Protein AF-A0ABD5DV96-F1 (afdb_monomer_lite)

Structure (mmCIF, N/CA/C/O backbone):
data_AF-A0ABD5DV96-F1
#
_entry.id   AF-A0ABD5DV96-F1
#
loop_
_atom_site.group_PDB
_atom_site.id
_atom_site.type_symbol
_atom_site.label_atom_id
_atom_site.label_alt_id
_atom_site.label_comp_id
_atom_site.label_asym_id
_atom_site.label_entity_id
_atom_site.label_seq_id
_atom_site.pdbx_PDB_ins_code
_atom_site.Cartn_x
_atom_site.Cartn_y
_atom_site.Cartn_z
_atom_site.occupancy
_atom_site.B_iso_or_equiv
_atom_site.auth_seq_id
_atom_site.auth_comp_id
_atom_site.auth_asym_id
_atom_site.auth_atom_id
_atom_site.pdbx_PDB_model_num
ATOM 1 N N . ILE A 1 1 ? 16.580 -9.103 -21.636 1.00 36.59 1 ILE A N 1
ATOM 2 C CA . ILE A 1 1 ? 15.247 -9.494 -21.116 1.00 36.59 1 ILE A CA 1
ATOM 3 C C . ILE A 1 1 ? 15.417 -10.479 -19.962 1.00 36.59 1 ILE A C 1
ATOM 5 O O . ILE A 1 1 ? 15.539 -11.672 -20.193 1.00 36.59 1 ILE A O 1
ATOM 9 N N . HIS A 1 2 ? 15.525 -9.985 -18.726 1.00 29.89 2 HIS A N 1
ATOM 10 C CA . HIS A 1 2 ? 15.611 -10.849 -17.544 1.00 29.89 2 HIS A CA 1
ATOM 11 C C . HIS A 1 2 ? 14.223 -10.979 -16.920 1.00 29.89 2 HIS A C 1
ATOM 13 O O . HIS A 1 2 ? 13.743 -10.063 -16.258 1.00 29.89 2 HIS A O 1
ATOM 19 N N . SER A 1 3 ? 13.577 -12.118 -17.173 1.00 36.69 3 SER A N 1
ATOM 20 C CA . SER A 1 3 ? 12.412 -12.566 -16.417 1.00 36.69 3 SER A CA 1
ATOM 21 C C . SER A 1 3 ? 12.916 -13.079 -15.070 1.00 36.69 3 SER A C 1
ATOM 23 O O . SER A 1 3 ? 13.402 -14.204 -14.962 1.00 36.69 3 SER A O 1
ATOM 25 N N . LEU A 1 4 ? 12.890 -12.221 -14.051 1.00 43.03 4 LEU A N 1
ATOM 26 C CA . LEU A 1 4 ? 13.030 -12.661 -12.668 1.00 43.03 4 LEU A CA 1
ATOM 27 C C . LEU A 1 4 ? 11.720 -13.354 -12.300 1.00 43.03 4 LEU A C 1
ATOM 29 O O . LEU A 1 4 ? 10.767 -12.719 -11.855 1.00 43.03 4 LEU A O 1
ATOM 33 N N . SER A 1 5 ? 11.679 -14.667 -12.536 1.00 37.22 5 SER A N 1
ATOM 34 C CA . SER A 1 5 ? 10.727 -15.545 -11.868 1.00 37.22 5 SER A CA 1
ATOM 35 C C . SER A 1 5 ? 10.943 -15.376 -10.370 1.00 37.22 5 SER A C 1
ATOM 37 O O . SER A 1 5 ? 11.914 -15.901 -9.822 1.00 37.22 5 SER A O 1
ATOM 39 N N . LYS A 1 6 ? 10.057 -14.631 -9.703 1.00 49.97 6 LYS A N 1
ATOM 40 C CA . LYS A 1 6 ? 9.908 -14.749 -8.256 1.00 49.97 6 LYS A CA 1
ATOM 41 C C . LYS A 1 6 ? 9.287 -16.122 -8.009 1.00 49.97 6 LYS A C 1
ATOM 43 O O . LYS A 1 6 ? 8.074 -16.297 -8.001 1.00 49.97 6 LYS A O 1
ATOM 48 N N . GLY A 1 7 ? 10.158 -17.126 -7.916 1.00 42.53 7 GLY A N 1
ATOM 49 C CA . GLY A 1 7 ? 9.818 -18.413 -7.338 1.00 42.53 7 GLY A CA 1
ATOM 50 C C . GLY A 1 7 ? 9.248 -18.165 -5.948 1.00 42.53 7 GLY A C 1
ATOM 51 O O . GLY A 1 7 ? 9.771 -17.336 -5.205 1.00 42.53 7 GLY A O 1
ATOM 52 N N . VAL A 1 8 ? 8.147 -18.854 -5.666 1.00 47.75 8 VAL A N 1
ATOM 53 C CA . VAL A 1 8 ? 7.313 -18.810 -4.464 1.00 47.75 8 VAL A CA 1
ATOM 54 C C . VAL A 1 8 ? 8.167 -18.811 -3.190 1.00 47.75 8 VAL A C 1
ATOM 56 O O . VAL A 1 8 ? 8.410 -19.846 -2.578 1.00 47.75 8 VAL A O 1
ATOM 59 N N . THR A 1 9 ? 8.644 -17.640 -2.786 1.00 44.12 9 THR A N 1
ATOM 60 C CA . THR A 1 9 ? 9.281 -17.429 -1.494 1.00 44.12 9 THR A CA 1
ATOM 61 C C . THR A 1 9 ? 8.223 -16.726 -0.670 1.00 44.12 9 THR A C 1
ATOM 63 O O . THR A 1 9 ? 8.154 -15.501 -0.668 1.00 44.12 9 THR A O 1
ATOM 66 N N . HIS A 1 10 ? 7.348 -17.512 -0.032 1.00 45.53 10 HIS A N 1
ATOM 67 C CA . HIS A 1 10 ? 6.460 -17.028 1.028 1.00 45.53 10 HIS A CA 1
ATOM 68 C C . HIS A 1 10 ? 7.340 -16.607 2.209 1.00 45.53 10 HIS A C 1
ATOM 70 O O . HIS A 1 10 ? 7.481 -17.315 3.204 1.00 45.53 10 HIS A O 1
ATOM 76 N N . ALA A 1 11 ? 8.024 -15.479 2.068 1.00 47.25 11 ALA A N 1
ATOM 77 C CA . ALA A 1 11 ? 8.605 -14.792 3.192 1.00 47.25 11 ALA A CA 1
ATOM 78 C C . ALA A 1 11 ? 7.427 -14.130 3.894 1.00 47.25 11 ALA A C 1
ATOM 80 O O . ALA A 1 11 ? 6.923 -13.109 3.441 1.00 47.25 11 ALA A O 1
ATOM 81 N N . THR A 1 12 ? 6.958 -14.756 4.971 1.00 46.69 12 THR A N 1
ATOM 82 C CA . THR A 1 12 ? 6.013 -14.133 5.892 1.00 46.69 12 THR A CA 1
ATOM 83 C C . THR A 1 12 ? 6.619 -12.811 6.325 1.00 46.69 12 THR A C 1
ATOM 85 O O . THR A 1 12 ? 7.608 -12.777 7.061 1.00 46.69 12 THR A O 1
ATOM 88 N N . ILE A 1 13 ? 6.076 -11.718 5.805 1.00 49.59 13 ILE A N 1
ATOM 89 C CA . ILE A 1 13 ? 6.528 -10.389 6.167 1.00 49.59 13 ILE A CA 1
ATOM 90 C C . ILE A 1 13 ? 6.092 -10.207 7.609 1.00 49.59 13 ILE A C 1
ATOM 92 O O . ILE A 1 13 ? 4.910 -10.077 7.894 1.00 49.59 13 ILE A O 1
ATOM 96 N N . ALA A 1 14 ? 7.043 -10.252 8.527 1.00 53.66 14 ALA A N 1
ATOM 97 C CA . ALA A 1 14 ? 6.863 -9.813 9.893 1.00 53.66 14 ALA A CA 1
ATOM 98 C C . ALA A 1 14 ? 7.768 -8.595 10.053 1.00 53.66 14 ALA A C 1
ATOM 100 O O . ALA A 1 14 ? 8.984 -8.723 10.043 1.00 53.66 14 ALA A O 1
ATOM 101 N N . GLY A 1 15 ? 7.134 -7.425 10.117 1.00 54.50 15 GLY A N 1
ATOM 102 C CA . GLY A 1 15 ? 7.667 -6.152 10.596 1.00 54.50 15 GLY A CA 1
ATOM 103 C C . GLY A 1 15 ? 9.000 -5.651 10.051 1.00 54.50 15 GLY A C 1
ATOM 104 O O . GLY A 1 15 ? 10.071 -6.138 10.392 1.00 54.50 15 GLY A O 1
ATOM 105 N N . ILE A 1 16 ? 8.940 -4.552 9.306 1.00 47.66 16 ILE A N 1
ATOM 106 C CA . ILE A 1 16 ? 10.128 -3.785 8.933 1.00 47.66 16 ILE A CA 1
ATOM 107 C C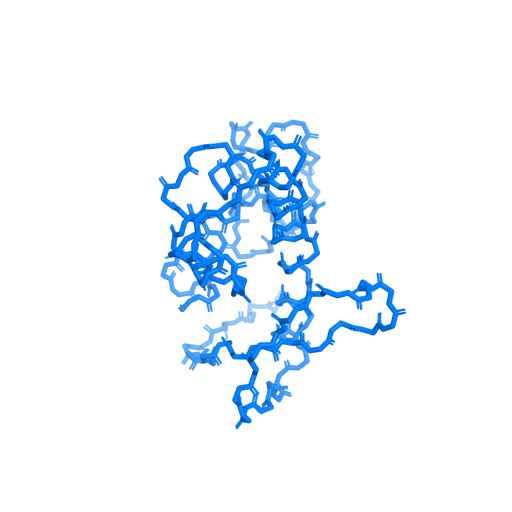 . ILE A 1 16 ? 10.276 -2.583 9.868 1.00 47.66 16 ILE A C 1
ATOM 109 O O . ILE A 1 16 ? 9.326 -1.808 9.992 1.00 47.66 16 ILE A O 1
ATOM 113 N N . PRO A 1 17 ? 11.450 -2.365 10.486 1.00 40.56 17 PRO A N 1
ATOM 114 C CA . PRO A 1 17 ? 11.722 -1.122 11.189 1.00 40.56 17 PRO A CA 1
ATOM 115 C C . PRO A 1 17 ? 11.919 0.013 10.174 1.00 40.56 17 PRO A C 1
ATOM 117 O O . PRO A 1 17 ? 12.821 -0.028 9.336 1.00 40.56 17 PRO A O 1
ATOM 120 N N . CYS A 1 18 ? 11.074 1.041 10.246 1.00 47.69 18 CYS A N 1
ATOM 121 C CA . CYS A 1 18 ? 11.287 2.295 9.527 1.00 47.69 18 CYS A CA 1
ATOM 122 C C . CYS A 1 18 ? 12.256 3.178 10.324 1.00 47.69 18 CYS A C 1
ATOM 124 O O . CYS A 1 18 ? 12.031 3.428 11.508 1.00 47.69 18 CYS A O 1
ATOM 126 N N . GLY A 1 19 ? 13.312 3.668 9.671 1.00 45.19 19 GLY A N 1
ATOM 127 C CA . GLY A 1 19 ? 14.266 4.607 10.258 1.00 45.19 19 GLY A CA 1
ATOM 128 C C . GLY A 1 19 ? 13.601 5.904 10.740 1.00 45.19 19 GLY A C 1
ATOM 129 O O . GLY A 1 19 ? 12.900 6.574 9.986 1.00 45.19 19 GLY A O 1
ATOM 130 N N . ASP A 1 20 ? 13.819 6.198 12.020 1.00 46.03 20 ASP A N 1
ATOM 131 C CA . ASP A 1 20 ? 13.842 7.460 12.778 1.00 46.03 20 ASP A CA 1
ATOM 132 C C . ASP A 1 20 ? 12.906 8.649 12.483 1.00 46.03 20 ASP A C 1
ATOM 134 O O . ASP A 1 20 ? 13.056 9.687 13.127 1.00 46.03 20 ASP A O 1
ATOM 138 N N . ASN A 1 21 ? 11.866 8.539 11.652 1.00 45.09 21 ASN A N 1
ATOM 139 C CA . ASN A 1 21 ? 10.893 9.634 11.500 1.00 45.09 21 ASN A CA 1
ATOM 140 C C . ASN A 1 21 ? 9.413 9.208 11.442 1.00 45.09 21 ASN A C 1
ATOM 142 O O . ASN A 1 21 ? 8.684 9.654 10.571 1.00 45.09 21 ASN A O 1
ATOM 146 N N . LEU A 1 22 ? 8.939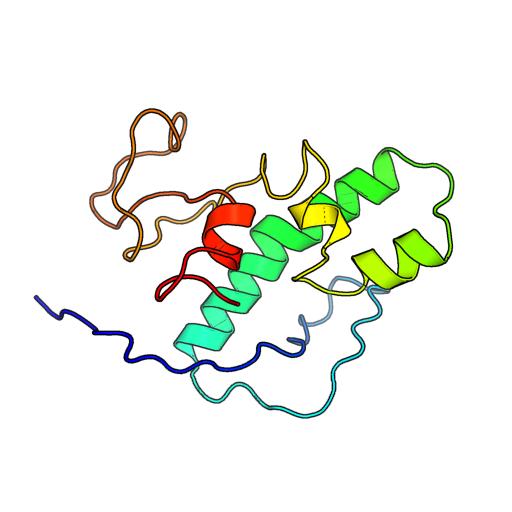 8.405 12.411 1.00 45.12 22 LEU A N 1
ATOM 147 C CA . LEU A 1 22 ? 7.507 8.131 12.696 1.00 45.12 22 LEU A CA 1
ATOM 148 C C . LEU A 1 22 ? 7.316 7.741 14.188 1.00 45.12 22 LEU A C 1
ATOM 150 O O . LEU A 1 22 ? 7.076 6.588 14.534 1.00 45.12 22 LEU A O 1
ATOM 154 N N . ARG A 1 23 ? 7.476 8.703 15.106 1.00 40.88 23 ARG A N 1
ATOM 155 C CA . ARG A 1 23 ? 7.862 8.471 16.519 1.00 40.88 23 ARG A CA 1
ATOM 156 C C . ARG A 1 23 ? 6.958 7.633 17.439 1.00 40.88 23 ARG A C 1
ATOM 158 O O . ARG A 1 23 ? 7.401 7.370 18.548 1.00 40.88 23 ARG A O 1
ATOM 165 N N . GLN A 1 24 ? 5.758 7.194 17.057 1.00 43.97 24 GLN A N 1
ATOM 166 C CA . GLN A 1 24 ? 4.941 6.293 17.899 1.00 43.97 24 GLN A CA 1
ATOM 167 C C . GLN A 1 24 ? 4.010 5.383 17.076 1.00 43.97 24 GLN A C 1
ATOM 169 O O . GLN A 1 24 ? 2.813 5.279 17.350 1.00 43.97 24 GLN A O 1
ATOM 174 N N . LEU A 1 25 ? 4.541 4.711 16.055 1.00 50.16 25 LEU A N 1
ATOM 175 C CA . LEU A 1 25 ? 3.900 3.506 15.523 1.00 50.16 25 LEU A CA 1
ATOM 176 C C . LEU A 1 25 ? 4.503 2.308 16.261 1.00 50.16 25 LEU A C 1
ATOM 178 O O . LEU A 1 25 ? 5.685 2.013 16.100 1.00 50.16 25 LEU A O 1
ATOM 182 N N . ARG A 1 26 ? 3.717 1.660 17.129 1.00 47.41 26 ARG A N 1
ATOM 183 C CA . ARG A 1 26 ? 4.120 0.384 17.733 1.00 47.41 26 ARG A CA 1
ATOM 184 C C . ARG A 1 26 ? 4.048 -0.678 16.644 1.00 47.41 26 ARG A C 1
ATOM 186 O O . ARG A 1 26 ? 2.959 -1.063 16.236 1.00 47.41 26 ARG A O 1
ATOM 193 N N . PHE A 1 27 ? 5.213 -1.087 16.164 1.00 54.53 27 PHE A N 1
ATOM 194 C CA . PHE A 1 27 ? 5.377 -2.273 15.340 1.00 54.53 27 PHE A CA 1
ATOM 195 C C . PHE A 1 27 ? 5.817 -3.406 16.266 1.00 54.53 27 PHE A C 1
ATOM 197 O O . PHE A 1 27 ? 6.969 -3.428 16.696 1.00 54.53 27 PHE A O 1
ATOM 204 N N . ASP A 1 28 ? 4.913 -4.330 16.586 1.00 43.06 28 ASP A N 1
ATOM 205 C CA . ASP A 1 28 ? 5.303 -5.574 17.249 1.00 43.06 28 ASP A CA 1
ATOM 206 C C . ASP A 1 28 ? 5.819 -6.535 16.175 1.00 43.06 28 ASP A C 1
ATOM 208 O O . ASP A 1 28 ? 5.072 -7.037 15.335 1.00 43.06 28 ASP A O 1
ATOM 212 N N . VAL A 1 29 ? 7.139 -6.730 16.163 1.00 51.81 29 VAL A N 1
ATOM 213 C CA . VAL A 1 29 ? 7.848 -7.525 15.158 1.00 51.81 29 VAL A CA 1
ATOM 214 C C . VAL A 1 29 ? 8.526 -8.700 15.843 1.00 51.81 29 VAL A C 1
ATOM 216 O O . VAL A 1 29 ? 9.498 -8.530 16.579 1.00 51.81 29 VAL A O 1
ATOM 219 N N . GLN A 1 30 ? 8.035 -9.912 15.591 1.00 43.78 30 GLN A N 1
ATOM 220 C CA . GLN A 1 30 ? 8.756 -11.125 15.967 1.00 43.78 30 GLN A CA 1
ATOM 221 C C . GLN A 1 30 ? 9.856 -11.438 14.937 1.00 43.78 30 GLN A C 1
ATOM 223 O O . GLN A 1 30 ? 9.680 -11.263 13.732 1.00 43.78 30 GLN A O 1
ATOM 228 N N . HIS A 1 31 ? 11.012 -11.862 15.453 1.00 40.97 31 HIS A N 1
ATOM 229 C CA . HIS A 1 31 ? 12.305 -12.033 14.782 1.00 40.97 31 HIS A CA 1
ATOM 230 C C . HIS A 1 31 ? 12.267 -12.946 13.539 1.00 40.97 31 HIS A C 1
ATOM 232 O O . HIS A 1 31 ? 12.605 -14.126 13.606 1.00 40.97 31 HIS A O 1
ATOM 238 N N . THR A 1 32 ? 11.976 -12.378 12.371 1.00 51.38 32 THR A N 1
ATOM 239 C CA . THR A 1 32 ? 12.332 -12.993 11.085 1.00 51.38 32 THR A CA 1
ATOM 240 C C . THR A 1 32 ? 12.960 -11.913 10.216 1.00 51.38 32 THR A C 1
ATOM 242 O O . THR A 1 32 ? 12.272 -11.056 9.677 1.00 51.38 32 THR A O 1
ATOM 245 N N . GLN A 1 33 ? 14.292 -11.888 10.131 1.00 62.12 33 GLN A N 1
ATOM 246 C CA . GLN A 1 33 ? 14.980 -10.923 9.272 1.00 62.12 33 GLN A CA 1
ATOM 247 C C . GLN A 1 33 ? 14.690 -11.260 7.804 1.00 62.12 33 GLN A C 1
ATOM 249 O O . GLN A 1 33 ? 15.062 -12.336 7.329 1.00 62.12 33 GLN A O 1
ATOM 254 N N . ILE A 1 34 ? 14.041 -10.343 7.083 1.00 69.19 34 ILE A N 1
ATOM 255 C CA . ILE A 1 34 ? 13.880 -10.432 5.628 1.00 69.19 34 ILE A CA 1
ATOM 256 C C . ILE A 1 34 ? 15.276 -10.314 5.003 1.00 69.19 34 ILE A C 1
ATOM 258 O O . ILE A 1 34 ? 15.897 -9.256 5.061 1.00 69.19 34 ILE A O 1
ATOM 262 N N . LYS A 1 35 ? 15.793 -11.418 4.450 1.00 75.94 35 LYS A N 1
ATOM 263 C CA . LYS A 1 35 ? 17.152 -11.484 3.877 1.00 75.94 35 LYS A CA 1
ATOM 264 C C . LYS A 1 35 ? 17.234 -10.984 2.437 1.00 75.94 35 LYS A C 1
ATOM 266 O O . LYS A 1 35 ? 18.315 -10.615 1.992 1.00 75.94 35 LYS A O 1
ATOM 271 N N . ASP A 1 36 ? 16.121 -11.017 1.711 1.00 81.69 36 ASP A N 1
ATOM 272 C CA . ASP A 1 36 ? 16.062 -10.552 0.328 1.00 81.69 36 ASP A CA 1
ATOM 273 C C . ASP A 1 36 ? 15.920 -9.017 0.310 1.00 81.69 36 ASP A C 1
ATOM 275 O O . ASP A 1 36 ? 14.883 -8.502 0.740 1.00 81.69 36 ASP A O 1
ATOM 279 N N . PRO A 1 37 ? 16.931 -8.270 -0.174 1.00 80.94 37 PRO A N 1
ATOM 280 C CA . PRO A 1 37 ? 16.883 -6.812 -0.208 1.00 80.94 37 PRO A CA 1
ATOM 281 C C . PRO A 1 37 ? 15.789 -6.271 -1.138 1.00 80.94 37 PRO A C 1
ATOM 283 O O . PRO A 1 37 ? 15.248 -5.203 -0.865 1.00 80.94 37 PRO A O 1
ATOM 286 N N . ILE A 1 38 ? 15.424 -7.002 -2.198 1.00 85.69 38 ILE A N 1
ATOM 287 C CA . ILE A 1 38 ? 14.352 -6.599 -3.121 1.00 85.69 38 ILE A CA 1
ATOM 288 C C . ILE A 1 38 ? 13.007 -6.693 -2.405 1.00 85.69 38 ILE A C 1
ATOM 290 O O . ILE A 1 38 ? 12.178 -5.791 -2.508 1.00 85.69 38 ILE A O 1
ATOM 294 N N . LEU A 1 39 ? 12.789 -7.778 -1.660 1.00 84.38 39 LEU A N 1
ATOM 295 C CA . LEU A 1 39 ? 11.577 -7.929 -0.863 1.00 84.38 39 LEU A CA 1
ATOM 296 C C . LEU A 1 39 ? 11.516 -6.890 0.260 1.00 84.38 39 LEU A C 1
ATOM 298 O O . LEU A 1 39 ? 10.460 -6.314 0.500 1.00 84.38 39 LEU A O 1
ATOM 302 N N . LEU A 1 40 ? 12.640 -6.617 0.926 1.00 84.06 40 LEU A N 1
ATOM 303 C CA . LEU A 1 40 ? 12.710 -5.589 1.962 1.00 84.06 40 LEU A CA 1
ATOM 304 C C . LEU A 1 40 ? 12.284 -4.216 1.418 1.00 84.06 40 LEU A C 1
ATOM 306 O O . LEU A 1 40 ? 11.453 -3.550 2.034 1.00 84.06 40 LEU A O 1
ATOM 310 N N . GLU A 1 41 ? 12.812 -3.816 0.258 1.00 87.38 41 GLU A N 1
ATOM 311 C CA . GLU A 1 41 ? 12.426 -2.569 -0.412 1.00 87.38 41 GLU A CA 1
ATOM 312 C C . GLU A 1 41 ? 10.932 -2.561 -0.767 1.00 87.38 41 GLU A C 1
ATOM 314 O O . GLU A 1 41 ? 10.236 -1.572 -0.531 1.00 87.38 41 GLU A O 1
ATOM 319 N N . GLU A 1 42 ? 10.413 -3.672 -1.293 1.00 90.12 42 GLU A N 1
ATOM 320 C CA . GLU A 1 42 ? 9.008 -3.784 -1.681 1.00 90.12 42 GLU A CA 1
ATOM 321 C C . GLU A 1 42 ? 8.064 -3.587 -0.487 1.00 90.12 42 GLU A C 1
ATOM 323 O O . GLU A 1 42 ? 7.085 -2.842 -0.566 1.00 90.12 42 GLU A O 1
ATOM 328 N N . VAL A 1 43 ? 8.397 -4.184 0.654 1.00 90.25 43 VAL A N 1
ATOM 329 C CA . VAL A 1 43 ? 7.620 -4.036 1.885 1.00 90.25 43 VAL A CA 1
ATOM 330 C C . VAL A 1 43 ? 7.769 -2.640 2.491 1.00 90.25 43 VAL A C 1
ATOM 332 O O . VAL A 1 43 ? 6.788 -2.096 2.997 1.00 90.25 43 VAL A O 1
ATOM 335 N N . GLN A 1 44 ? 8.953 -2.023 2.428 1.00 89.38 44 GLN A N 1
ATOM 336 C CA . GLN A 1 44 ? 9.133 -0.627 2.843 1.00 89.38 44 GLN A CA 1
ATOM 337 C C . GLN A 1 44 ? 8.271 0.314 2.006 1.00 89.38 44 GLN A C 1
ATOM 339 O O . GLN A 1 44 ? 7.589 1.191 2.541 1.00 89.38 44 GLN A O 1
ATOM 344 N N . ASP A 1 45 ? 8.263 0.120 0.689 1.00 93.38 45 ASP A N 1
ATOM 345 C CA . ASP A 1 45 ? 7.404 0.888 -0.194 1.00 93.38 45 ASP A CA 1
ATOM 346 C C . ASP A 1 45 ? 5.923 0.662 0.142 1.00 93.38 45 ASP A C 1
ATOM 348 O O . ASP A 1 45 ? 5.167 1.632 0.181 1.00 93.38 45 ASP A O 1
ATOM 352 N N . PHE A 1 46 ? 5.501 -0.573 0.427 1.00 94.62 46 PHE A N 1
ATOM 353 C CA . PHE A 1 46 ? 4.129 -0.862 0.849 1.00 94.62 46 PHE A CA 1
ATOM 354 C C . PHE A 1 46 ? 3.784 -0.154 2.167 1.00 94.62 46 PHE A C 1
ATOM 356 O O . PHE A 1 46 ? 2.755 0.517 2.272 1.00 94.62 46 PHE A O 1
ATOM 363 N N . ALA A 1 47 ? 4.664 -0.228 3.166 1.00 92.50 47 ALA A N 1
ATOM 364 C CA . ALA A 1 47 ? 4.469 0.429 4.454 1.00 92.50 47 ALA A CA 1
ATOM 365 C C . ALA A 1 47 ? 4.294 1.951 4.296 1.00 92.50 47 ALA A C 1
ATOM 367 O O . ALA A 1 47 ? 3.405 2.546 4.908 1.00 92.50 47 ALA A O 1
ATOM 368 N N . ASN A 1 48 ? 5.084 2.574 3.421 1.00 90.56 48 ASN A N 1
ATOM 369 C CA . ASN A 1 48 ? 5.039 4.015 3.174 1.00 90.56 48 ASN A CA 1
ATOM 370 C C . ASN A 1 48 ? 3.848 4.444 2.301 1.00 90.56 48 ASN A C 1
ATOM 372 O O . ASN A 1 48 ? 3.206 5.460 2.569 1.00 90.56 48 ASN A O 1
ATOM 376 N N . GLN A 1 49 ? 3.551 3.695 1.238 1.00 94.81 49 GLN A N 1
ATOM 377 C CA . GLN A 1 49 ? 2.560 4.087 0.230 1.00 94.81 49 GLN A CA 1
ATOM 378 C C . GLN A 1 49 ? 1.137 3.671 0.614 1.00 94.81 49 GLN A C 1
ATOM 380 O O . GLN A 1 49 ? 0.195 4.372 0.246 1.00 94.81 49 GLN A O 1
ATOM 385 N N . CYS A 1 50 ? 0.994 2.582 1.370 1.00 96.06 50 CYS A N 1
ATOM 386 C CA . CYS A 1 50 ? -0.286 1.991 1.743 1.00 96.06 50 CYS A CA 1
ATOM 387 C C . CYS A 1 50 ? -0.580 2.180 3.229 1.00 96.06 50 CYS A C 1
ATOM 389 O O . CYS A 1 50 ? -1.511 2.899 3.597 1.00 96.06 50 CYS A O 1
ATOM 391 N N . TYR A 1 51 ? 0.221 1.559 4.097 1.00 94.38 51 TYR A N 1
ATOM 392 C CA . TYR A 1 51 ? -0.066 1.514 5.531 1.00 94.38 51 TYR A CA 1
ATOM 393 C C . TYR A 1 51 ? -0.045 2.893 6.188 1.00 94.38 51 TYR A C 1
ATOM 395 O O . TYR A 1 51 ? -1.027 3.266 6.824 1.00 94.38 51 TYR A O 1
ATOM 403 N N . ALA A 1 52 ? 1.010 3.685 5.987 1.00 92.00 52 ALA A N 1
ATOM 404 C CA . ALA A 1 52 ? 1.122 5.006 6.602 1.00 92.00 52 ALA A CA 1
ATOM 405 C C . ALA A 1 52 ? -0.042 5.932 6.206 1.00 92.00 52 ALA A C 1
ATOM 407 O O . ALA A 1 52 ? -0.605 6.613 7.064 1.00 92.00 52 ALA A O 1
ATOM 408 N N . LYS A 1 53 ? -0.459 5.910 4.931 1.00 94.06 53 LYS A N 1
ATOM 409 C CA . LYS A 1 53 ? -1.603 6.700 4.444 1.00 94.06 53 LYS A CA 1
ATOM 410 C C . LYS A 1 53 ? -2.925 6.229 5.044 1.00 94.06 53 LYS A C 1
ATOM 412 O O . LYS A 1 53 ? -3.702 7.055 5.519 1.00 94.06 53 LYS A O 1
ATOM 417 N N . ALA A 1 54 ? -3.163 4.918 5.057 1.00 95.00 54 ALA A N 1
ATOM 418 C CA . ALA A 1 54 ? -4.366 4.333 5.642 1.00 95.00 54 ALA A CA 1
ATOM 419 C C . ALA A 1 54 ? -4.468 4.633 7.141 1.00 95.00 54 ALA A C 1
ATOM 421 O O . ALA A 1 54 ? -5.500 5.096 7.624 1.00 95.00 54 ALA A O 1
ATOM 422 N N . TYR A 1 55 ? -3.368 4.461 7.865 1.00 91.94 55 TYR A N 1
ATOM 423 C CA . TYR A 1 55 ? -3.299 4.731 9.291 1.00 91.94 55 TYR A CA 1
ATOM 424 C C . TYR A 1 55 ? -3.482 6.220 9.609 1.00 91.94 55 TYR A C 1
ATOM 426 O O . TYR A 1 55 ? -4.206 6.571 10.543 1.00 91.94 55 TYR A O 1
ATOM 434 N N . PHE A 1 56 ? -2.888 7.109 8.805 1.00 91.25 56 PHE A N 1
ATOM 435 C CA . PHE A 1 56 ? -3.117 8.547 8.918 1.00 91.25 56 PHE A CA 1
ATOM 436 C C . PHE A 1 56 ? -4.592 8.896 8.696 1.00 91.25 56 PHE A C 1
ATOM 438 O O . PHE A 1 56 ? -5.192 9.533 9.557 1.00 91.25 56 PHE A O 1
ATOM 445 N N . ARG A 1 57 ? -5.212 8.407 7.611 1.00 93.56 57 ARG A N 1
ATOM 446 C CA . ARG A 1 57 ? -6.645 8.611 7.338 1.00 93.56 57 ARG A CA 1
ATOM 447 C C . ARG A 1 57 ? -7.512 8.152 8.507 1.00 93.56 57 ARG A C 1
ATOM 449 O O . ARG A 1 57 ? -8.407 8.889 8.918 1.00 93.56 57 ARG A O 1
ATOM 456 N N . LEU A 1 58 ? -7.243 6.967 9.054 1.00 91.25 58 LEU A N 1
ATOM 457 C CA . LEU A 1 58 ? -7.986 6.426 10.190 1.00 91.25 58 LEU A CA 1
ATOM 458 C C . LEU A 1 58 ? -7.912 7.365 11.398 1.00 91.25 58 LEU A C 1
ATOM 460 O O . LEU A 1 58 ? -8.949 7.719 11.957 1.00 91.25 58 LEU A O 1
ATOM 464 N N . LYS A 1 59 ? -6.706 7.818 11.758 1.00 86.62 59 LYS A N 1
ATOM 465 C CA . LYS A 1 59 ? -6.505 8.756 12.872 1.00 86.62 59 LYS A CA 1
ATOM 466 C C . LYS A 1 59 ? -7.114 10.134 12.621 1.00 86.62 59 LYS A C 1
ATOM 468 O O . LYS A 1 59 ? -7.606 10.747 13.557 1.00 86.62 59 LYS A O 1
ATOM 473 N N . SER A 1 60 ? -7.097 10.628 11.387 1.00 87.94 60 SER A N 1
ATOM 474 C CA . SER A 1 60 ? -7.680 11.933 11.053 1.00 87.94 60 SER A CA 1
ATOM 475 C C . SER A 1 60 ? -9.209 11.924 11.028 1.00 87.94 60 SER A C 1
ATOM 477 O O . SER A 1 60 ? -9.821 12.972 11.203 1.00 87.94 60 SER A O 1
ATOM 479 N N . THR A 1 61 ? -9.831 10.767 10.790 1.00 88.50 61 THR A N 1
ATOM 480 C CA . THR A 1 61 ? -11.294 10.639 10.657 1.00 88.50 61 THR A CA 1
ATOM 481 C C . THR A 1 61 ? -11.988 10.150 11.925 1.00 88.50 61 THR A C 1
ATOM 483 O O . THR A 1 61 ? -13.210 10.232 12.009 1.00 88.50 61 THR A O 1
ATOM 486 N N . ASN A 1 62 ? -11.240 9.671 12.923 1.00 84.31 62 ASN A N 1
ATOM 487 C CA . ASN A 1 62 ? -11.795 9.110 14.153 1.00 84.31 62 ASN A CA 1
ATOM 488 C C . ASN A 1 62 ? -11.192 9.794 15.379 1.00 84.31 62 ASN A C 1
ATOM 490 O O . ASN A 1 62 ? -9.976 9.820 15.548 1.00 84.31 62 ASN A O 1
ATOM 494 N N . ALA A 1 63 ? -12.053 10.294 16.269 1.00 76.75 63 ALA A N 1
ATOM 495 C CA . ALA A 1 63 ? -11.624 10.914 17.522 1.00 76.75 63 ALA A CA 1
ATOM 496 C C . ALA A 1 63 ? -11.069 9.889 18.529 1.00 76.75 63 ALA A C 1
ATOM 498 O O . ALA A 1 63 ? -10.150 10.199 19.283 1.00 76.75 63 ALA A O 1
ATOM 499 N N . GLN A 1 64 ? -11.613 8.666 18.533 1.00 78.94 64 GLN A N 1
ATOM 500 C CA . GLN A 1 64 ? -11.140 7.530 19.328 1.00 78.94 64 GLN A CA 1
ATOM 501 C C . GLN A 1 64 ? -11.328 6.225 18.549 1.00 78.94 64 GLN A C 1
ATOM 503 O O . GLN A 1 64 ? -12.263 6.094 17.760 1.00 78.94 64 GLN A O 1
ATOM 508 N N . LEU A 1 65 ? -10.438 5.260 18.781 1.00 80.06 65 LEU A N 1
ATOM 509 C CA . LEU A 1 65 ? -10.498 3.920 18.198 1.00 80.06 65 LEU A CA 1
ATOM 510 C C . LEU A 1 65 ? -10.772 2.894 19.299 1.00 80.06 65 LEU A C 1
ATOM 512 O O . LEU A 1 65 ? -10.263 3.038 20.408 1.00 80.06 65 LEU A O 1
ATOM 516 N N . SER A 1 66 ? -11.543 1.852 18.983 1.00 81.75 66 SER A N 1
ATOM 517 C CA . SER A 1 66 ? -11.711 0.711 19.890 1.00 81.75 66 SER A CA 1
ATOM 518 C C . SER A 1 66 ? -10.410 -0.089 20.009 1.00 81.75 66 SER A C 1
ATOM 520 O O . SER A 1 66 ? -9.635 -0.139 19.051 1.00 81.75 66 SER A O 1
ATOM 522 N N . ASP A 1 67 ? -10.199 -0.783 21.130 1.00 77.56 67 ASP A N 1
ATOM 523 C CA . ASP A 1 67 ? -9.031 -1.661 21.317 1.00 77.56 67 ASP A CA 1
ATOM 524 C C . ASP A 1 67 ? -8.931 -2.729 20.219 1.00 77.56 67 ASP A C 1
ATOM 526 O O . ASP A 1 67 ? -7.845 -3.024 19.721 1.00 77.56 67 ASP A O 1
ATOM 530 N N . ALA A 1 68 ? -10.072 -3.265 19.771 1.00 75.50 68 ALA A N 1
ATOM 531 C CA . ALA A 1 68 ? -10.128 -4.215 18.663 1.00 75.50 68 ALA A CA 1
ATOM 532 C C . ALA A 1 68 ? -9.598 -3.600 17.356 1.00 75.50 68 ALA A C 1
ATOM 534 O O . ALA A 1 68 ? -8.814 -4.230 16.644 1.00 75.50 68 ALA A O 1
ATOM 535 N N . THR A 1 69 ? -9.970 -2.349 17.063 1.00 78.12 69 THR A N 1
ATOM 536 C CA . THR A 1 69 ? -9.440 -1.619 15.907 1.00 78.12 69 THR A CA 1
ATOM 537 C C . THR A 1 69 ? -7.949 -1.360 16.078 1.00 78.12 69 THR A C 1
ATOM 539 O O . THR A 1 69 ? -7.193 -1.658 15.162 1.00 78.12 69 THR A O 1
ATOM 542 N N . ILE A 1 70 ? -7.515 -0.859 17.241 1.00 78.50 70 ILE A N 1
ATOM 543 C CA . ILE A 1 70 ? -6.106 -0.551 17.539 1.00 78.50 70 ILE A CA 1
ATOM 544 C C . ILE A 1 70 ? -5.220 -1.778 17.303 1.00 78.50 70 ILE A C 1
ATOM 546 O O . ILE A 1 70 ? -4.202 -1.667 16.621 1.00 78.50 70 ILE A O 1
ATOM 550 N N . ASN A 1 71 ? -5.640 -2.944 17.797 1.00 76.81 71 ASN A N 1
ATOM 551 C CA . ASN A 1 71 ? -4.917 -4.199 17.603 1.00 76.81 71 ASN A CA 1
ATOM 552 C C . ASN A 1 71 ? -4.895 -4.624 16.128 1.00 76.81 71 ASN A C 1
ATOM 554 O O . ASN A 1 71 ? -3.852 -5.023 15.618 1.00 76.81 71 ASN A O 1
ATOM 558 N N . SER A 1 72 ? -6.019 -4.494 15.415 1.00 78.75 72 SER A N 1
ATOM 559 C CA . SER A 1 72 ? -6.088 -4.845 13.992 1.00 78.75 72 SER A CA 1
ATOM 560 C C . SER A 1 72 ? -5.216 -3.941 13.116 1.00 78.75 72 SER A C 1
ATOM 562 O O . SER A 1 72 ? -4.653 -4.404 12.123 1.00 78.75 72 SER A O 1
ATOM 564 N N . VAL A 1 73 ? -5.087 -2.656 13.456 1.00 85.88 73 VAL A N 1
ATOM 565 C CA . VAL A 1 73 ? -4.373 -1.664 12.635 1.00 85.88 73 VAL A CA 1
ATOM 566 C C . VAL A 1 73 ? -2.906 -1.490 13.008 1.00 85.88 73 VAL A C 1
ATOM 568 O O . VAL A 1 73 ? -2.240 -0.664 12.399 1.00 85.88 73 VAL A O 1
ATOM 571 N N . GLY A 1 74 ? -2.387 -2.241 13.984 1.00 82.44 74 GLY A N 1
ATOM 572 C CA . GLY A 1 74 ? -0.967 -2.213 14.363 1.00 82.44 74 GLY A CA 1
ATOM 573 C C . GLY A 1 74 ? -0.032 -2.905 13.362 1.00 82.44 74 GLY A C 1
ATOM 574 O O . GLY A 1 74 ? 1.187 -2.856 13.515 1.00 82.44 74 GLY A O 1
ATOM 575 N N . TRP A 1 75 ? -0.588 -3.552 12.335 1.00 83.50 75 TRP A N 1
ATOM 576 C CA . TRP A 1 75 ? 0.138 -4.354 11.357 1.00 83.50 75 TRP A CA 1
ATOM 577 C C . TRP A 1 75 ? -0.073 -3.846 9.924 1.00 83.50 75 TRP A C 1
ATOM 579 O O . TRP A 1 75 ? -1.182 -3.461 9.558 1.00 83.50 75 TRP A O 1
ATOM 589 N N . ILE A 1 76 ? 0.967 -3.891 9.076 1.00 87.06 76 ILE A N 1
ATOM 590 C CA . ILE A 1 76 ? 0.860 -3.454 7.669 1.00 87.06 76 ILE A CA 1
ATOM 591 C C . ILE A 1 76 ? -0.110 -4.322 6.86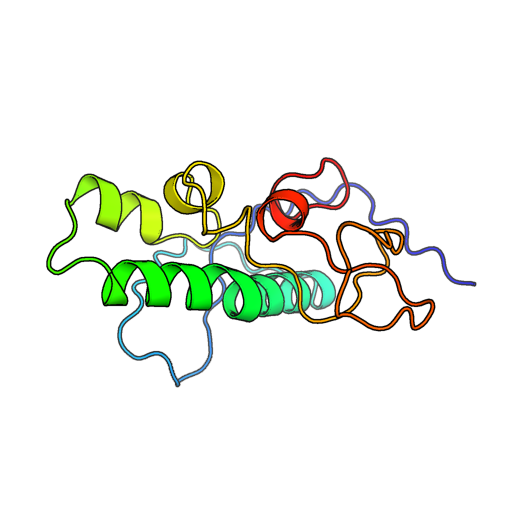0 1.00 87.06 76 ILE A C 1
ATOM 593 O O . ILE A 1 76 ? -0.723 -3.844 5.922 1.00 87.06 76 ILE A O 1
ATOM 597 N N . GLY A 1 77 ? -0.299 -5.584 7.239 1.00 88.38 77 GLY A N 1
ATOM 598 C CA . GLY A 1 77 ? -1.300 -6.471 6.647 1.00 88.38 77 GLY A CA 1
ATOM 599 C C . GLY A 1 77 ? -2.649 -6.414 7.355 1.00 88.38 77 GLY A C 1
ATOM 600 O O . GLY A 1 77 ? -3.317 -7.438 7.425 1.00 88.38 77 GLY A O 1
ATOM 601 N N . SER A 1 78 ? -3.007 -5.276 7.959 1.00 90.31 78 SER A N 1
ATOM 602 C CA . SER A 1 78 ? -4.232 -5.110 8.747 1.00 90.31 78 SER A CA 1
ATOM 603 C C . SER A 1 78 ? -5.479 -5.583 7.996 1.00 90.31 78 SER A C 1
ATOM 605 O O . SER A 1 78 ? -5.846 -5.018 6.960 1.00 90.31 78 SER A O 1
ATOM 607 N N . ASP A 1 79 ? -6.195 -6.549 8.575 1.00 90.38 79 ASP A N 1
ATOM 608 C CA . ASP A 1 79 ? -7.484 -6.997 8.043 1.00 90.38 79 ASP A CA 1
ATOM 609 C C . ASP A 1 79 ? -8.513 -5.860 8.017 1.00 90.38 79 ASP A C 1
ATOM 611 O O . ASP A 1 79 ? -9.323 -5.792 7.092 1.00 90.38 79 ASP A O 1
ATOM 615 N N . TYR A 1 80 ? -8.452 -4.914 8.963 1.00 92.00 80 TYR A N 1
ATOM 616 C CA . TYR A 1 80 ? -9.300 -3.721 8.948 1.00 92.00 80 TYR A CA 1
ATOM 617 C C . TYR A 1 80 ? -9.070 -2.889 7.678 1.00 92.00 80 TYR A C 1
ATOM 619 O O . TYR A 1 80 ? -10.034 -2.560 6.987 1.00 92.00 80 TYR A O 1
ATOM 627 N N . PHE A 1 81 ? -7.815 -2.599 7.311 1.00 95.56 81 PHE A N 1
ATOM 628 C CA . PHE A 1 81 ? -7.516 -1.837 6.089 1.00 95.56 81 PHE A CA 1
ATOM 629 C C . PHE A 1 81 ? -7.801 -2.617 4.799 1.00 95.56 81 PHE A C 1
ATOM 631 O O . PHE A 1 81 ? -8.137 -2.005 3.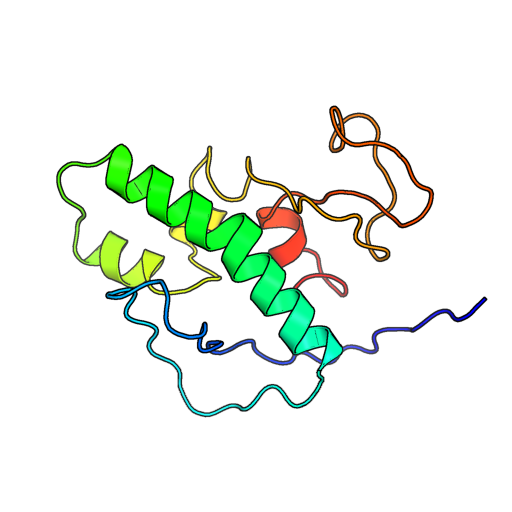786 1.00 95.56 81 PHE A O 1
ATOM 638 N N . LEU A 1 82 ? -7.703 -3.950 4.827 1.00 95.00 82 LEU A N 1
ATOM 639 C CA . LEU A 1 82 ? -8.020 -4.824 3.689 1.00 95.00 82 LEU A CA 1
ATOM 640 C C . LEU A 1 82 ? -9.530 -4.987 3.443 1.00 95.00 82 LEU A C 1
ATOM 642 O O . LEU A 1 82 ? -9.951 -5.226 2.302 1.00 95.00 82 LEU A O 1
ATOM 646 N N . SER A 1 83 ? -10.339 -4.905 4.501 1.00 95.06 83 SER A N 1
ATOM 647 C CA . SER A 1 83 ? -11.791 -5.137 4.461 1.00 95.06 83 SER A CA 1
ATOM 648 C C . SER A 1 83 ? -12.629 -3.857 4.449 1.00 95.06 83 SER A C 1
ATOM 650 O O . SER A 1 83 ? -13.749 -3.884 3.942 1.00 95.06 83 SER A O 1
ATOM 652 N N . THR A 1 84 ? -12.099 -2.738 4.946 1.00 94.69 84 THR A N 1
ATOM 653 C CA . THR A 1 84 ? -12.826 -1.464 5.025 1.00 94.69 84 THR A CA 1
ATOM 654 C C . THR A 1 84 ? -12.598 -0.626 3.775 1.00 94.69 84 THR A C 1
ATOM 656 O O . THR A 1 84 ? -11.454 -0.367 3.398 1.00 94.69 84 THR A O 1
ATOM 659 N N . SER A 1 85 ? -13.685 -0.162 3.156 1.00 95.75 85 SER A N 1
ATOM 660 C CA . SER A 1 85 ? -13.585 0.651 1.944 1.00 95.75 85 SER A CA 1
ATOM 661 C C . SER A 1 85 ? -12.993 2.039 2.202 1.00 95.75 85 SER A C 1
ATOM 663 O O . SER A 1 85 ? -13.218 2.649 3.250 1.00 95.75 85 SER A O 1
ATOM 665 N N . GLY A 1 86 ? -12.230 2.543 1.234 1.00 94.62 86 GLY A N 1
ATOM 666 C CA . GLY A 1 86 ? -11.496 3.802 1.323 1.00 94.62 86 GLY A CA 1
ATOM 667 C C . GLY A 1 86 ? -10.087 3.660 1.909 1.00 94.62 86 GLY A C 1
ATOM 668 O O . GLY A 1 86 ? -9.410 4.672 2.104 1.00 94.62 86 GLY A O 1
ATOM 669 N N . TYR A 1 87 ? -9.624 2.440 2.182 1.00 96.38 87 TYR A N 1
ATOM 670 C CA . TYR A 1 87 ? -8.272 2.177 2.670 1.00 96.38 87 TYR A CA 1
ATOM 671 C C . TYR A 1 87 ? -7.458 1.455 1.599 1.00 96.38 87 TYR A C 1
ATOM 673 O O . TYR A 1 87 ? -7.019 2.093 0.642 1.00 96.38 87 TYR A O 1
ATOM 681 N N . TYR A 1 88 ? -7.215 0.149 1.729 1.00 97.50 88 TYR A N 1
ATOM 682 C CA . TYR A 1 88 ? -6.341 -0.551 0.783 1.00 97.50 88 TYR A CA 1
ATOM 683 C C . TYR A 1 88 ? -6.989 -0.827 -0.572 1.00 97.50 88 TYR A C 1
ATOM 685 O O . TYR A 1 88 ? -6.279 -1.101 -1.535 1.00 97.50 88 TYR A O 1
ATOM 693 N N . ASP A 1 89 ? -8.310 -0.735 -0.670 1.00 96.50 89 ASP A N 1
ATOM 694 C CA . ASP A 1 89 ? -9.039 -0.733 -1.939 1.00 96.50 89 ASP A CA 1
ATOM 695 C C . ASP A 1 89 ? -8.924 0.600 -2.700 1.00 96.50 89 ASP A C 1
ATOM 697 O O . ASP A 1 89 ? -9.177 0.627 -3.898 1.00 96.50 89 ASP A O 1
ATOM 701 N N . TYR A 1 90 ? -8.534 1.684 -2.022 1.00 95.44 90 TYR A N 1
ATOM 702 C CA . TYR A 1 90 ? -8.448 3.029 -2.593 1.00 95.44 90 TYR A CA 1
ATOM 703 C C . TYR A 1 90 ? -7.011 3.464 -2.886 1.00 95.44 90 TYR A C 1
ATOM 705 O O . TYR A 1 90 ? -6.720 3.993 -3.955 1.00 95.44 90 TYR A O 1
ATOM 713 N N . TYR A 1 91 ? -6.096 3.270 -1.935 1.00 96.12 91 TYR A N 1
ATOM 714 C CA . TYR A 1 91 ? -4.697 3.616 -2.157 1.00 96.12 91 TYR A CA 1
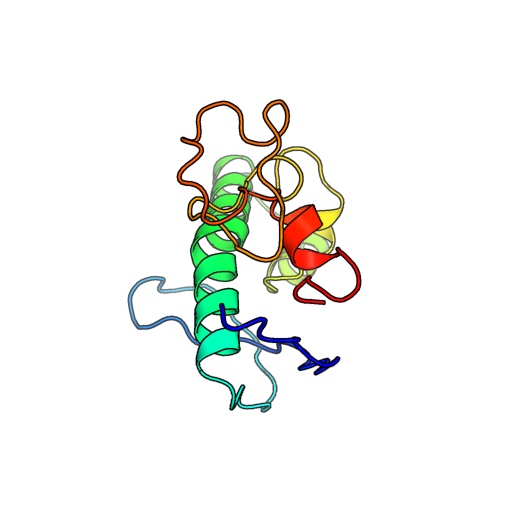ATOM 715 C C . TYR A 1 91 ? -4.048 2.628 -3.126 1.00 96.12 91 TYR A C 1
ATOM 717 O O . TYR A 1 91 ? -4.315 1.428 -3.080 1.00 96.12 91 TYR A O 1
ATOM 725 N N . THR A 1 92 ? -3.153 3.132 -3.965 1.00 97.06 92 THR A N 1
ATOM 726 C CA . THR A 1 92 ? -2.374 2.356 -4.931 1.00 97.06 92 THR A CA 1
ATOM 727 C C . THR A 1 92 ? -0.883 2.491 -4.649 1.00 97.06 92 THR A C 1
ATOM 729 O O . THR A 1 92 ? -0.436 3.411 -3.945 1.00 97.06 92 THR A O 1
ATOM 732 N N . SER A 1 93 ? -0.083 1.582 -5.212 1.00 96.62 93 SER A N 1
ATOM 733 C CA . SER A 1 93 ? 1.343 1.868 -5.344 1.00 96.62 93 SER A CA 1
ATOM 734 C C . SER A 1 93 ? 1.517 3.141 -6.173 1.00 96.62 93 SER A C 1
ATOM 736 O O . SER A 1 93 ? 0.831 3.337 -7.165 1.00 96.62 93 SER A O 1
ATOM 738 N N . THR A 1 94 ? 2.444 4.010 -5.780 1.00 95.19 94 THR A N 1
ATOM 739 C CA . THR A 1 94 ? 2.767 5.244 -6.516 1.00 95.19 94 THR A CA 1
ATOM 740 C C . THR A 1 94 ? 3.963 5.069 -7.451 1.00 95.19 94 THR A C 1
ATOM 742 O O . THR A 1 94 ? 4.395 6.024 -8.092 1.00 95.19 94 THR A O 1
ATOM 745 N N . LYS A 1 95 ? 4.542 3.866 -7.489 1.00 95.06 95 LYS A N 1
ATOM 746 C CA . LYS A 1 95 ? 5.629 3.470 -8.385 1.00 95.06 95 LYS A CA 1
ATOM 747 C C . LYS A 1 95 ? 5.135 2.299 -9.240 1.00 95.06 95 LYS A C 1
ATOM 749 O O . LYS A 1 95 ? 4.442 1.439 -8.697 1.00 95.06 95 LYS A O 1
ATOM 754 N N . PRO A 1 96 ? 5.517 2.221 -10.525 1.00 96.00 96 PRO A N 1
ATOM 755 C CA . PRO A 1 96 ? 5.129 1.098 -11.365 1.00 96.00 96 PRO A CA 1
ATOM 756 C C . PRO A 1 96 ? 5.754 -0.192 -10.826 1.00 96.00 96 PRO A C 1
ATOM 758 O O . PRO A 1 96 ? 6.953 -0.243 -10.526 1.00 96.00 96 PRO A O 1
ATOM 761 N N . ARG A 1 97 ? 4.938 -1.238 -10.704 1.00 94.69 97 ARG A N 1
ATOM 762 C CA . ARG A 1 97 ? 5.348 -2.567 -10.250 1.00 94.69 97 ARG A CA 1
ATOM 763 C C . ARG A 1 97 ? 5.326 -3.523 -11.430 1.00 94.69 97 ARG A C 1
ATOM 765 O O . ARG A 1 97 ? 4.266 -3.828 -11.961 1.00 94.69 97 ARG A O 1
ATOM 772 N N . SER A 1 98 ? 6.491 -4.046 -11.803 1.00 93.88 98 SER A N 1
ATOM 773 C CA . SER A 1 98 ? 6.661 -4.876 -13.005 1.00 93.88 98 SER A CA 1
ATOM 774 C C . SER A 1 98 ? 5.838 -6.166 -13.026 1.00 93.88 98 SER A C 1
ATOM 776 O O . SER A 1 98 ? 5.601 -6.705 -14.101 1.00 93.88 98 SER A O 1
ATOM 778 N N . GLN A 1 99 ? 5.400 -6.659 -11.863 1.00 92.88 99 GLN A N 1
ATOM 779 C CA . GLN A 1 99 ? 4.565 -7.860 -11.742 1.00 92.88 99 GLN A CA 1
ATOM 780 C C . GLN A 1 99 ? 3.088 -7.610 -12.086 1.00 92.88 99 GLN A C 1
ATOM 782 O O . GLN A 1 99 ? 2.346 -8.559 -12.326 1.00 92.88 99 GLN A O 1
ATOM 787 N N . TRP A 1 100 ? 2.656 -6.348 -12.128 1.00 95.12 100 TRP A N 1
ATOM 788 C CA . TRP A 1 100 ? 1.313 -5.971 -12.551 1.00 95.12 100 TRP A CA 1
ATOM 789 C C . TRP A 1 100 ? 1.402 -5.323 -13.930 1.00 95.12 100 TRP A C 1
ATOM 791 O O . TRP A 1 100 ? 2.152 -4.365 -14.097 1.00 95.12 100 TRP A O 1
ATOM 801 N N . PRO A 1 101 ? 0.653 -5.800 -14.933 1.00 95.75 101 PRO A N 1
ATOM 802 C CA . PRO A 1 101 ? 0.493 -5.068 -16.183 1.00 95.75 101 PRO A CA 1
ATOM 803 C C . PRO A 1 101 ? -0.166 -3.710 -15.930 1.00 95.75 101 PRO A C 1
ATOM 805 O O . PRO A 1 101 ? -1.016 -3.599 -15.038 1.00 95.75 101 PRO A O 1
ATOM 808 N N . TYR A 1 102 ? 0.202 -2.697 -16.717 1.00 96.81 102 TYR A N 1
ATOM 809 C CA . TYR A 1 102 ? -0.518 -1.426 -16.712 1.00 96.81 102 TYR A CA 1
ATOM 810 C C . TYR A 1 102 ? -1.983 -1.663 -17.101 1.00 96.81 102 TYR A C 1
ATOM 812 O O . TYR A 1 102 ? -2.270 -2.415 -18.034 1.00 96.81 102 TYR A O 1
ATOM 820 N N . ASP A 1 103 ? -2.904 -1.057 -16.362 1.00 97.06 103 ASP A N 1
ATOM 821 C CA . ASP A 1 103 ? -4.345 -1.136 -16.604 1.00 97.06 103 ASP A CA 1
ATOM 822 C C . ASP A 1 103 ? -4.904 0.282 -16.650 1.00 97.06 103 ASP A C 1
ATOM 824 O O . ASP A 1 103 ? -4.879 0.980 -15.644 1.00 97.06 103 ASP A O 1
ATOM 828 N N . ALA A 1 104 ? -5.419 0.704 -17.803 1.00 96.12 104 ALA A N 1
ATOM 829 C CA . ALA A 1 104 ? -5.852 2.085 -18.010 1.00 96.12 104 ALA A CA 1
ATOM 830 C C . ALA A 1 104 ? -7.027 2.521 -17.114 1.00 96.12 104 ALA A C 1
ATOM 832 O O . ALA A 1 104 ? -7.203 3.714 -16.901 1.00 96.12 104 ALA A O 1
ATOM 833 N N . ASN A 1 105 ? -7.832 1.585 -16.596 1.00 95.44 105 ASN A N 1
ATOM 834 C CA . ASN A 1 105 ? -8.944 1.917 -15.703 1.00 95.44 105 ASN A CA 1
ATOM 835 C C . ASN A 1 105 ? -8.482 2.004 -14.243 1.00 95.44 105 ASN A C 1
ATOM 837 O O . ASN A 1 105 ? -8.926 2.876 -13.503 1.00 95.44 105 ASN A O 1
ATOM 841 N N . ARG A 1 106 ? -7.615 1.082 -13.808 1.00 95.38 106 ARG A N 1
ATOM 842 C CA . ARG A 1 106 ? -7.082 1.045 -12.435 1.00 95.38 106 ARG A CA 1
ATOM 843 C C . ARG A 1 106 ? -5.990 2.090 -12.214 1.00 95.38 106 ARG A C 1
ATOM 845 O O . ARG A 1 106 ? -5.936 2.692 -11.148 1.00 95.38 106 ARG A O 1
ATOM 852 N N . ASP A 1 107 ? -5.114 2.259 -13.198 1.00 96.44 107 ASP A N 1
ATOM 853 C CA . ASP A 1 107 ? -3.930 3.117 -13.139 1.00 96.44 107 ASP A CA 1
ATOM 854 C C . ASP A 1 107 ? -4.205 4.515 -13.715 1.00 96.44 107 ASP A C 1
ATOM 856 O O . ASP A 1 107 ? -3.267 5.246 -14.043 1.00 96.44 107 ASP A O 1
ATOM 860 N N . ASP A 1 108 ? -5.481 4.896 -13.842 1.00 94.38 108 ASP A N 1
ATOM 861 C CA . ASP A 1 108 ? -5.871 6.236 -14.269 1.00 94.38 108 ASP A CA 1
ATOM 862 C C . ASP A 1 108 ? -5.216 7.301 -13.371 1.00 94.38 108 ASP A C 1
ATOM 864 O O . ASP A 1 108 ? -5.118 7.162 -12.148 1.00 94.38 108 ASP A O 1
ATOM 868 N N . GLY A 1 109 ? -4.694 8.355 -13.995 1.00 94.12 109 GLY A N 1
ATOM 869 C CA . GLY A 1 109 ? -3.873 9.368 -13.327 1.00 94.12 109 GLY A CA 1
ATOM 870 C C . GLY A 1 109 ? -2.392 9.002 -13.126 1.00 94.12 109 GLY A C 1
ATOM 871 O O . GLY A 1 109 ? -1.622 9.869 -12.703 1.00 94.12 109 GLY A O 1
ATOM 872 N N . TYR A 1 110 ? -1.956 7.785 -13.472 1.00 96.19 110 TYR A N 1
ATOM 873 C CA . TYR A 1 110 ? -0.539 7.410 -13.534 1.00 96.19 110 TYR A CA 1
ATOM 874 C C . TYR A 1 110 ? -0.055 7.217 -14.981 1.00 96.19 110 TYR A C 1
ATOM 876 O O . TYR A 1 110 ? -0.786 6.682 -15.817 1.00 96.19 110 TYR A O 1
ATOM 884 N N . PRO A 1 111 ? 1.191 7.618 -15.303 1.00 96.25 111 PRO A N 1
ATOM 885 C CA . PRO A 1 111 ? 1.739 7.426 -16.640 1.00 96.25 111 PRO A CA 1
ATOM 886 C C . PRO A 1 111 ? 2.058 5.950 -16.912 1.00 96.25 111 PRO A C 1
ATOM 888 O O . PRO A 1 111 ? 2.702 5.290 -16.094 1.00 96.25 111 PRO A O 1
ATOM 891 N N . ASP A 1 112 ? 1.711 5.459 -18.103 1.00 96.12 112 ASP A N 1
ATOM 892 C CA . ASP A 1 112 ? 2.259 4.197 -18.604 1.00 96.12 112 ASP A CA 1
ATOM 893 C C . ASP A 1 112 ? 3.697 4.419 -19.091 1.00 96.12 112 ASP A C 1
ATOM 895 O O . ASP A 1 112 ? 3.952 4.994 -20.150 1.00 96.12 112 ASP A O 1
ATOM 899 N N . VAL A 1 113 ? 4.657 3.981 -18.279 1.00 95.62 113 VAL A N 1
ATOM 900 C CA . VAL A 1 113 ? 6.094 4.071 -18.580 1.00 95.62 113 VAL A CA 1
ATOM 901 C C . VAL A 1 113 ? 6.678 2.742 -19.071 1.00 95.62 113 VAL A C 1
ATOM 903 O O . VAL A 1 113 ? 7.900 2.589 -19.106 1.00 95.62 113 VAL A O 1
ATOM 906 N N . GLY A 1 114 ? 5.838 1.745 -19.378 1.00 95.56 114 GLY A N 1
ATOM 907 C CA . GLY A 1 114 ? 6.278 0.419 -19.823 1.00 95.56 114 GLY A CA 1
ATOM 908 C C . GLY A 1 114 ? 7.029 -0.394 -18.759 1.00 95.56 114 GLY A C 1
ATOM 909 O O . GLY A 1 114 ? 7.762 -1.324 -19.091 1.00 95.56 114 GLY A O 1
ATOM 910 N N . ARG A 1 115 ? 6.889 -0.042 -17.471 1.00 95.31 115 ARG A N 1
ATOM 911 C CA . ARG A 1 115 ? 7.564 -0.715 -16.336 1.00 95.31 115 ARG A CA 1
ATOM 912 C C . ARG A 1 115 ? 6.610 -1.475 -15.410 1.00 95.31 115 ARG A C 1
ATOM 914 O O . ARG A 1 115 ? 7.047 -1.949 -14.362 1.00 95.31 115 ARG A O 1
ATOM 921 N N . GLY A 1 116 ? 5.344 -1.593 -15.799 1.00 96.00 116 GLY A N 1
ATOM 922 C CA . GLY A 1 116 ? 4.273 -2.200 -15.014 1.00 96.00 116 GLY A CA 1
ATOM 923 C C . GLY A 1 116 ? 3.231 -1.183 -14.554 1.00 96.00 116 GLY A C 1
ATOM 924 O O . GLY A 1 116 ? 3.302 -0.006 -14.900 1.00 96.00 116 GLY A O 1
ATOM 925 N N . GLY A 1 117 ? 2.266 -1.669 -13.786 1.00 97.31 117 GLY A N 1
ATOM 926 C CA . GLY A 1 117 ? 1.097 -0.935 -13.326 1.00 97.31 117 GLY A CA 1
ATOM 927 C C . GLY A 1 117 ? 1.171 -0.526 -11.860 1.00 97.31 117 GLY A C 1
ATOM 928 O O . GLY A 1 117 ? 2.176 -0.735 -11.173 1.00 97.31 117 GLY A O 1
ATOM 929 N N . TYR A 1 118 ? 0.073 0.047 -11.382 1.00 97.88 118 TYR A N 1
ATOM 930 C CA . TYR A 1 118 ? -0.049 0.693 -10.079 1.00 97.88 118 TYR A CA 1
ATOM 931 C C . TYR A 1 118 ? -1.154 -0.008 -9.271 1.00 97.88 118 TYR A C 1
ATOM 933 O O . TYR A 1 118 ? -2.235 0.546 -9.069 1.00 97.88 118 TYR A O 1
ATOM 941 N N . PRO A 1 119 ? -0.929 -1.260 -8.817 1.00 97.69 119 PRO A N 1
ATOM 942 C CA . PRO A 1 119 ? -1.962 -2.033 -8.135 1.00 97.69 119 PRO A CA 1
ATOM 943 C C . PRO A 1 119 ? -2.488 -1.298 -6.902 1.00 97.69 119 PRO A C 1
ATOM 945 O O . PRO A 1 119 ? -1.736 -0.611 -6.201 1.00 97.69 119 PRO A O 1
ATOM 948 N N . THR A 1 120 ? -3.767 -1.511 -6.585 1.00 97.81 120 THR A N 1
ATOM 949 C CA . THR A 1 120 ? -4.300 -1.124 -5.271 1.00 97.81 120 THR A CA 1
ATOM 950 C C . THR A 1 120 ? -3.503 -1.818 -4.172 1.00 97.81 120 THR A C 1
ATOM 952 O O . THR A 1 120 ? -3.008 -2.932 -4.354 1.00 97.81 120 THR A O 1
ATOM 955 N N . CYS A 1 121 ? -3.396 -1.206 -2.999 1.00 97.69 121 CYS A N 1
ATOM 956 C CA . CYS A 1 121 ? -2.723 -1.801 -1.849 1.00 97.69 121 CYS A CA 1
ATOM 957 C C . CYS A 1 121 ? -3.326 -3.167 -1.485 1.00 97.69 121 CYS A C 1
ATOM 959 O O . CYS A 1 121 ? -2.615 -4.083 -1.086 1.00 97.69 121 CYS A O 1
ATOM 961 N N . LYS A 1 122 ? -4.632 -3.351 -1.700 1.00 97.31 122 LYS A N 1
ATOM 962 C CA . LYS A 1 122 ? -5.320 -4.627 -1.501 1.00 97.31 122 LYS A CA 1
ATOM 963 C C . LYS A 1 122 ? -4.867 -5.680 -2.507 1.00 97.31 122 LYS A C 1
ATOM 965 O O . LYS A 1 122 ? -4.630 -6.818 -2.108 1.00 97.31 122 LYS A O 1
ATOM 970 N N . GLN A 1 123 ? -4.728 -5.321 -3.784 1.00 96.19 123 GLN A N 1
ATOM 971 C CA . GLN A 1 123 ? -4.167 -6.218 -4.799 1.00 96.19 123 GLN A CA 1
ATOM 972 C C . GLN A 1 123 ? -2.695 -6.516 -4.513 1.00 96.19 123 GLN A C 1
ATOM 974 O O . GLN A 1 123 ? -2.300 -7.677 -4.542 1.00 96.19 123 GLN A O 1
ATOM 979 N N . TRP A 1 124 ? -1.898 -5.503 -4.185 1.00 96.50 124 TRP A N 1
ATOM 980 C CA . TRP A 1 124 ? -0.483 -5.676 -3.868 1.00 96.50 124 TRP A CA 1
ATOM 981 C C . TRP A 1 124 ? -0.275 -6.592 -2.654 1.00 96.50 124 TRP A C 1
ATOM 983 O O . TRP A 1 124 ? 0.637 -7.408 -2.639 1.00 96.50 124 TRP A O 1
ATOM 993 N N . TRP A 1 125 ? -1.168 -6.544 -1.667 1.00 95.06 125 TRP A N 1
ATOM 994 C CA . TRP A 1 125 ? -1.107 -7.455 -0.529 1.00 95.06 125 TRP A CA 1
ATOM 995 C C . TRP A 1 125 ? -1.589 -8.876 -0.862 1.00 95.06 125 TRP A C 1
ATOM 997 O O . TRP A 1 125 ? -0.880 -9.837 -0.592 1.00 95.06 125 TRP A O 1
ATOM 1007 N N . ASN A 1 126 ? -2.782 -9.024 -1.453 1.00 93.31 126 ASN A N 1
ATOM 1008 C CA . ASN A 1 126 ? -3.485 -10.314 -1.528 1.00 93.31 126 ASN A CA 1
ATOM 1009 C C . ASN A 1 126 ? -3.345 -11.080 -2.850 1.00 93.31 126 ASN A C 1
ATOM 1011 O O . ASN A 1 126 ? -3.833 -12.209 -2.922 1.00 93.31 126 ASN A O 1
ATOM 1015 N N . THR A 1 127 ? -2.793 -10.491 -3.918 1.00 92.31 127 THR A N 1
ATOM 1016 C CA . THR A 1 127 ? -2.742 -11.196 -5.212 1.00 92.31 127 THR A CA 1
ATOM 1017 C C . THR A 1 127 ? -1.873 -12.445 -5.065 1.00 92.31 127 THR A C 1
ATOM 1019 O O . THR A 1 127 ? -0.702 -12.312 -4.711 1.00 92.31 127 THR A O 1
ATOM 1022 N N . PRO A 1 128 ? -2.389 -13.653 -5.355 1.00 87.12 128 PRO A N 1
ATOM 1023 C CA . PRO A 1 128 ? -1.584 -14.862 -5.268 1.00 87.12 128 PRO A CA 1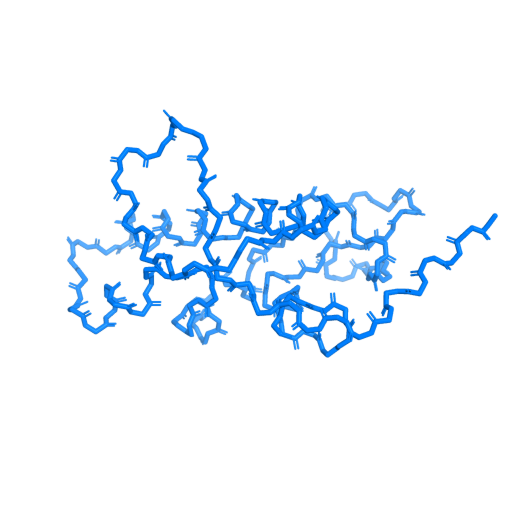
ATOM 1024 C C . PRO A 1 128 ? -0.328 -14.743 -6.133 1.00 87.12 128 PRO A C 1
ATOM 1026 O O . PRO A 1 128 ? -0.377 -14.157 -7.213 1.00 87.12 128 PRO A O 1
ATOM 1029 N N . THR A 1 129 ? 0.781 -15.333 -5.689 1.00 83.81 129 THR A N 1
ATOM 1030 C CA . THR A 1 129 ? 2.078 -15.439 -6.399 1.00 83.81 129 THR A CA 1
ATOM 1031 C C . THR A 1 129 ? 2.886 -14.154 -6.598 1.00 83.81 129 THR A C 1
ATOM 1033 O O . THR A 1 129 ? 4.110 -14.237 -6.629 1.00 83.81 129 THR A O 1
ATOM 1036 N N . VAL A 1 130 ? 2.247 -12.987 -6.703 1.00 87.00 130 VAL A N 1
ATOM 1037 C CA . VAL A 1 130 ? 2.936 -11.695 -6.900 1.00 87.00 130 VAL A CA 1
ATOM 1038 C C . VAL A 1 130 ? 2.732 -10.715 -5.748 1.00 87.00 130 VAL A C 1
ATOM 1040 O O . VAL A 1 130 ? 3.451 -9.726 -5.666 1.00 87.00 130 VAL A O 1
ATOM 1043 N N . GLY A 1 131 ? 1.753 -10.968 -4.878 1.00 87.69 131 GLY A N 1
ATOM 1044 C CA . GLY A 1 131 ? 1.478 -10.158 -3.701 1.00 87.69 131 GLY A CA 1
ATOM 1045 C C . GLY A 1 131 ? 2.396 -10.463 -2.520 1.00 87.69 131 GLY A C 1
ATOM 1046 O O . GLY A 1 131 ? 3.220 -11.374 -2.554 1.00 87.69 131 GLY A O 1
ATOM 1047 N N . LEU A 1 132 ? 2.241 -9.659 -1.472 1.00 87.12 132 LEU A N 1
ATOM 1048 C CA . LEU A 1 132 ? 3.082 -9.683 -0.276 1.00 87.12 132 LEU A CA 1
ATOM 1049 C C . LEU A 1 132 ? 2.665 -10.730 0.780 1.00 87.12 132 LEU A C 1
ATOM 1051 O O . LEU A 1 132 ? 3.479 -11.068 1.637 1.00 87.12 132 LEU A O 1
ATOM 1055 N N . LYS A 1 133 ? 1.420 -11.218 0.750 1.00 82.44 133 LYS A N 1
ATOM 1056 C CA . LYS A 1 133 ? 0.890 -12.200 1.711 1.00 82.44 133 LYS A CA 1
ATOM 1057 C C . LYS A 1 133 ? 1.302 -13.640 1.403 1.00 82.44 133 LYS A C 1
ATOM 1059 O O . LYS A 1 133 ? 1.225 -14.035 0.221 1.00 82.44 133 LYS A O 1
#

InterPro domains:
  IPR012931 TraG, N-terminal, Proteobacteria [PF07916] (1-126)

Radius of gyration: 15.32 Å; chains: 1; bounding box: 31×31×42 Å

Organism: Acinetobacter baumannii (NCBI:txid470)

Foldseek 3Di:
DDDPQPDPPLPPDFDDDDPDPPPDLDRPGDDDDPPDVVLNVLVVLLCVQALVVLVVVVVVVDPDDDPVVVVQSSDSLRPCQLPDPPGQQPTWRPDADQVAAADCVQQPVHDPPVRHYIGRSNCQAPPPSRHND

pLDDT: mean 79.57, std 20.43, range [29.89, 97.88]

Sequence (133 aa):
IHSLSKGVTHATIAGIPCGDNLRQLRFDVQHTQIKDPILLEEVQDFANQCYAKAYFRLKSTNAQLSDATINSVGWIGSDYFLSTSGYYDYYTSTKPRSQWPYDANRDDGYPDVGRGGYPTCKQWWNTPTVGLK

Secondary structure (DSSP, 8-state):
---------------PPPPSS-TT------S-----HHHHHHHHHHIIIIIHHHHHHHHHH-S---HHHHHHTTSTT-HHHHHSTTSTTT-B-SS-BTTS---TTTSTTS---SS-B--BHHHHHHSTTTS--